Protein AF-A0A970F932-F1 (afdb_monomer_lite)

Structure (mmCIF, N/CA/C/O backbone):
data_AF-A0A970F932-F1
#
_entry.id   AF-A0A970F932-F1
#
loop_
_atom_site.group_PDB
_atom_site.id
_atom_site.type_symbol
_atom_site.label_atom_id
_atom_site.label_alt_id
_atom_site.label_comp_id
_atom_site.label_asym_id
_atom_site.label_entity_id
_atom_site.label_seq_id
_atom_site.pdbx_PDB_ins_code
_atom_site.Cartn_x
_atom_site.Cartn_y
_atom_site.Cartn_z
_atom_site.occupancy
_atom_site.B_iso_or_equiv
_atom_site.auth_seq_id
_atom_site.auth_comp_id
_atom_site.auth_asym_id
_atom_site.auth_atom_id
_atom_site.pdbx_PDB_model_num
ATOM 1 N N . MET A 1 1 ? 38.318 1.311 -57.962 1.00 47.88 1 MET A N 1
ATOM 2 C CA . MET A 1 1 ? 37.654 0.483 -56.918 1.00 47.88 1 MET A CA 1
ATOM 3 C C . MET A 1 1 ? 37.428 1.215 -55.574 1.00 47.88 1 MET A C 1
ATOM 5 O O . MET A 1 1 ? 37.162 0.559 -54.576 1.00 47.88 1 MET A O 1
ATOM 9 N N . GLN A 1 2 ? 37.451 2.559 -55.503 1.00 51.75 2 GLN A N 1
ATOM 10 C CA . GLN A 1 2 ? 37.359 3.292 -54.219 1.00 51.75 2 GLN A CA 1
ATOM 11 C C . GLN A 1 2 ? 35.921 3.619 -53.739 1.00 51.75 2 GLN A C 1
ATOM 13 O O . GLN A 1 2 ? 35.725 3.949 -52.574 1.00 51.75 2 GLN A O 1
ATOM 18 N N . GLY A 1 3 ? 34.894 3.500 -54.593 1.00 52.56 3 GLY A N 1
ATOM 19 C CA . GLY A 1 3 ? 33.501 3.829 -54.232 1.00 52.56 3 GLY A CA 1
ATOM 20 C C . GLY A 1 3 ? 32.729 2.723 -53.493 1.00 52.56 3 GLY A C 1
ATOM 21 O O . GLY A 1 3 ? 31.846 3.018 -52.687 1.00 52.56 3 GLY A O 1
ATOM 22 N N . LEU A 1 4 ? 33.083 1.451 -53.722 1.00 58.19 4 LEU A N 1
ATOM 23 C CA . LEU A 1 4 ? 32.412 0.289 -53.117 1.00 58.19 4 LEU A CA 1
ATOM 24 C C . LEU A 1 4 ? 32.679 0.190 -51.606 1.00 58.19 4 LEU A C 1
ATOM 26 O O . LEU A 1 4 ? 31.758 -0.065 -50.832 1.00 58.19 4 LEU A O 1
ATOM 30 N N . SER A 1 5 ? 33.906 0.483 -51.164 1.00 60.88 5 SER A N 1
ATOM 31 C CA . SER A 1 5 ? 34.284 0.426 -49.745 1.00 60.88 5 SER A CA 1
ATOM 32 C C . SER A 1 5 ? 33.614 1.521 -48.904 1.00 60.88 5 SER A C 1
ATOM 34 O O . SER A 1 5 ? 33.279 1.284 -47.745 1.00 60.88 5 SER A O 1
ATOM 36 N N . LYS A 1 6 ? 33.358 2.707 -49.477 1.00 61.47 6 LYS A N 1
ATOM 37 C CA . LYS A 1 6 ? 32.725 3.837 -48.775 1.00 61.47 6 LYS A CA 1
ATOM 38 C C . LYS A 1 6 ? 31.228 3.593 -48.527 1.00 61.47 6 LYS A C 1
ATOM 40 O O . LYS A 1 6 ? 30.767 3.816 -47.408 1.00 61.47 6 LYS A O 1
ATOM 45 N N . LYS A 1 7 ? 30.503 3.052 -49.522 1.00 62.41 7 LYS A N 1
ATOM 46 C CA . LYS A 1 7 ? 29.099 2.597 -49.384 1.00 62.41 7 LYS A CA 1
ATOM 47 C C . LYS A 1 7 ? 28.961 1.405 -48.430 1.00 62.41 7 LYS A C 1
ATOM 49 O O . LYS A 1 7 ? 28.013 1.346 -47.651 1.00 62.41 7 LYS A O 1
ATOM 54 N N . TRP A 1 8 ? 29.911 0.470 -48.453 1.00 63.03 8 TRP A N 1
ATOM 55 C CA . TRP A 1 8 ? 29.899 -0.682 -47.549 1.00 63.03 8 TRP A CA 1
ATOM 56 C C . TRP A 1 8 ? 30.151 -0.265 -46.090 1.00 63.03 8 TRP A C 1
ATOM 58 O O . TRP A 1 8 ? 29.405 -0.646 -45.192 1.00 63.03 8 TRP A O 1
ATOM 68 N N . ARG A 1 9 ? 31.109 0.643 -45.851 1.00 66.50 9 ARG A N 1
ATOM 69 C CA . ARG A 1 9 ? 31.371 1.220 -44.519 1.00 66.50 9 ARG A CA 1
ATOM 70 C C . ARG A 1 9 ? 30.226 2.095 -43.991 1.00 66.50 9 ARG A C 1
ATOM 72 O O . ARG A 1 9 ? 30.031 2.153 -42.782 1.00 66.50 9 ARG A O 1
ATOM 79 N N . SER A 1 10 ? 29.471 2.802 -44.839 1.00 72.38 10 SER A N 1
ATOM 80 C CA . SER A 1 10 ? 28.282 3.549 -44.383 1.00 72.38 10 SER A CA 1
ATOM 81 C C . SER A 1 10 ? 27.121 2.619 -44.030 1.00 72.38 10 SER A C 1
ATOM 83 O O . SER A 1 10 ? 26.485 2.827 -43.003 1.00 72.38 10 SER A O 1
ATOM 85 N N . LYS A 1 11 ? 26.896 1.559 -44.818 1.00 75.06 11 LYS A N 1
ATOM 86 C CA . LYS A 1 11 ? 25.876 0.541 -44.530 1.00 75.06 11 LYS A CA 1
ATOM 87 C C . LYS A 1 11 ? 26.183 -0.214 -43.232 1.00 75.06 11 LYS A C 1
ATOM 89 O O . LYS A 1 11 ? 25.295 -0.361 -42.402 1.00 75.06 11 LYS A O 1
ATOM 94 N N . ASN A 1 12 ? 27.442 -0.590 -43.004 1.00 77.75 12 ASN A N 1
ATOM 95 C CA . ASN A 1 12 ? 27.853 -1.255 -41.763 1.00 77.75 12 ASN A CA 1
ATOM 96 C C . ASN A 1 12 ? 27.713 -0.339 -40.535 1.00 77.75 12 ASN A C 1
ATOM 98 O O . ASN A 1 12 ? 27.267 -0.800 -39.492 1.00 77.75 12 ASN A O 1
ATOM 102 N N . ARG A 1 13 ? 28.018 0.964 -40.655 1.00 82.50 13 ARG A N 1
ATOM 103 C CA . ARG A 1 13 ? 27.781 1.939 -39.571 1.00 82.50 13 ARG A CA 1
ATOM 104 C C . ARG A 1 13 ? 26.296 2.137 -39.269 1.00 82.50 13 ARG A C 1
ATOM 106 O O . ARG A 1 13 ? 25.936 2.256 -38.107 1.00 82.50 13 ARG A O 1
ATOM 113 N N . MET A 1 14 ? 25.445 2.137 -40.295 1.00 87.12 14 MET A N 1
ATOM 114 C CA . MET A 1 14 ? 23.993 2.211 -40.121 1.00 87.12 14 MET A CA 1
ATOM 115 C C . MET A 1 14 ? 23.454 0.974 -39.395 1.00 87.12 14 MET A C 1
ATOM 117 O O . MET A 1 14 ? 22.698 1.114 -38.442 1.00 87.12 14 MET A O 1
ATOM 121 N N . ILE A 1 15 ? 23.888 -0.225 -39.798 1.00 88.94 15 ILE A N 1
ATOM 122 C CA . ILE A 1 15 ? 23.501 -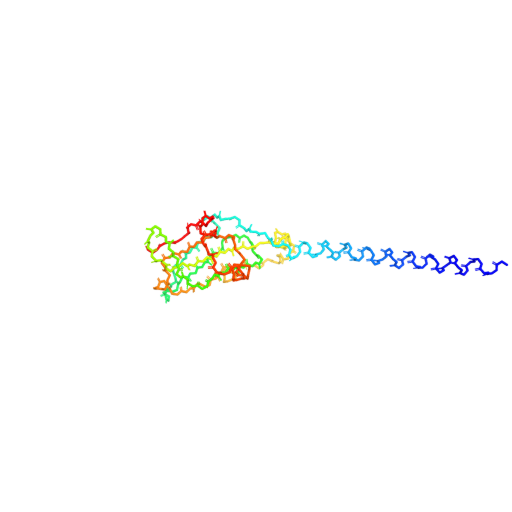1.482 -39.140 1.00 88.94 15 ILE A CA 1
ATOM 123 C C . ILE A 1 15 ? 23.981 -1.498 -37.685 1.00 88.94 15 ILE A C 1
ATOM 125 O O . ILE A 1 15 ? 23.203 -1.829 -36.798 1.00 88.94 15 ILE A O 1
ATOM 129 N N . ALA A 1 16 ? 25.226 -1.085 -37.425 1.00 89.19 16 ALA A N 1
ATOM 130 C CA . ALA A 1 16 ? 25.750 -0.982 -36.066 1.00 89.19 16 ALA A CA 1
ATOM 131 C C . ALA A 1 16 ? 24.944 0.015 -35.216 1.00 89.19 16 ALA A C 1
ATOM 133 O O . ALA A 1 16 ? 24.571 -0.311 -34.095 1.00 89.19 16 ALA A O 1
ATOM 134 N N . GLY A 1 17 ? 24.612 1.192 -35.757 1.00 92.25 17 GLY A N 1
ATOM 135 C CA . GLY A 1 17 ? 23.788 2.185 -35.063 1.00 92.25 17 GLY A CA 1
ATOM 136 C C . GLY A 1 17 ? 22.388 1.665 -34.733 1.00 92.25 17 GLY A C 1
ATOM 137 O O . GLY A 1 17 ? 21.946 1.780 -33.595 1.00 92.25 17 GLY A O 1
ATOM 138 N N . ILE A 1 18 ? 21.719 1.023 -35.697 1.00 94.38 18 ILE A N 1
ATOM 139 C CA . ILE A 1 18 ? 20.408 0.391 -35.485 1.00 94.38 18 ILE A CA 1
ATOM 140 C C . ILE A 1 18 ? 20.505 -0.720 -34.434 1.00 94.38 18 ILE A C 1
ATOM 142 O O . ILE A 1 18 ? 19.645 -0.809 -33.565 1.00 94.38 18 ILE A O 1
ATOM 146 N N . SER A 1 19 ? 21.565 -1.531 -34.473 1.00 93.88 19 SER A N 1
ATOM 147 C CA . SER A 1 19 ? 21.788 -2.588 -33.486 1.00 93.88 19 SER A CA 1
ATOM 148 C C . SER A 1 19 ? 21.962 -2.025 -32.079 1.00 93.88 19 SER A C 1
ATOM 150 O O . SER A 1 19 ? 21.365 -2.559 -31.153 1.00 93.88 19 SER A O 1
ATOM 152 N N . VAL A 1 20 ? 22.743 -0.954 -31.906 1.00 95.56 20 VAL A N 1
ATOM 153 C CA . VAL A 1 20 ? 22.915 -0.303 -30.598 1.00 95.56 20 VAL A CA 1
ATOM 154 C C . VAL A 1 20 ? 21.582 0.252 -30.103 1.00 95.56 20 VAL A C 1
ATOM 156 O O . VAL A 1 20 ? 21.218 -0.008 -28.963 1.00 95.56 20 VAL A O 1
ATOM 159 N N . LEU A 1 21 ? 20.821 0.939 -30.961 1.00 96.38 21 LEU A N 1
ATOM 160 C CA . LEU A 1 21 ? 19.507 1.479 -30.599 1.00 96.38 21 LEU A CA 1
ATOM 161 C C . LEU A 1 21 ? 18.520 0.382 -30.184 1.00 96.38 21 LEU A C 1
ATOM 163 O O . LEU A 1 21 ? 17.856 0.519 -29.160 1.00 96.38 21 LEU A O 1
ATOM 167 N N . LEU A 1 22 ? 18.446 -0.716 -30.942 1.00 96.44 22 LEU A N 1
ATOM 168 C CA . LEU A 1 22 ? 17.607 -1.870 -30.607 1.00 96.44 22 LEU A CA 1
ATOM 169 C C . LEU A 1 22 ? 18.004 -2.472 -29.259 1.00 96.44 22 LEU A C 1
ATOM 171 O O . LEU A 1 22 ? 17.143 -2.678 -28.408 1.00 96.44 22 LEU A O 1
ATOM 175 N N . THR A 1 23 ? 19.299 -2.703 -29.035 1.00 96.81 23 THR A N 1
ATOM 176 C CA . THR A 1 23 ? 19.793 -3.220 -27.754 1.00 96.81 23 THR A CA 1
A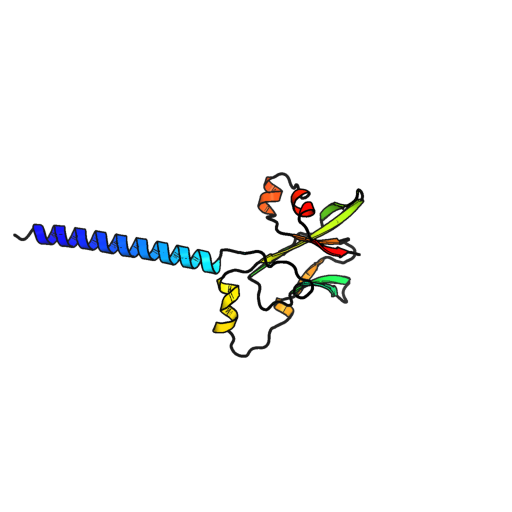TOM 177 C C . THR A 1 23 ? 19.463 -2.266 -26.607 1.00 96.81 23 THR A C 1
ATOM 179 O O . THR A 1 23 ? 18.991 -2.716 -25.567 1.00 96.81 23 THR A O 1
ATOM 182 N N . SER A 1 24 ? 19.643 -0.955 -26.786 1.00 96.56 24 SER A N 1
ATOM 183 C CA . SER A 1 24 ? 19.291 0.044 -25.772 1.00 96.56 24 SER A CA 1
ATOM 184 C C . SER A 1 24 ? 17.797 0.046 -25.450 1.00 96.56 24 SER A C 1
ATOM 186 O O . SER A 1 24 ? 17.446 0.107 -24.278 1.00 96.56 24 SER A O 1
ATOM 188 N N . LEU A 1 25 ? 16.920 -0.073 -26.452 1.00 97.31 25 LEU A N 1
ATOM 189 C CA . LEU A 1 25 ? 15.471 -0.167 -26.239 1.00 97.31 25 LEU A CA 1
ATOM 190 C C . LEU A 1 25 ? 15.086 -1.439 -25.476 1.00 97.31 25 LEU A C 1
ATOM 192 O O . LEU A 1 25 ? 14.258 -1.375 -24.571 1.00 97.31 25 LEU A O 1
ATOM 196 N N . ILE A 1 26 ? 15.707 -2.577 -25.798 1.00 97.19 26 ILE A N 1
ATOM 197 C CA . ILE A 1 26 ? 15.473 -3.842 -25.088 1.00 97.19 26 ILE A CA 1
ATOM 198 C C . ILE A 1 26 ? 15.921 -3.723 -23.629 1.00 97.19 26 ILE A C 1
ATOM 200 O O . ILE A 1 26 ? 15.156 -4.052 -22.726 1.00 97.19 26 ILE A O 1
ATOM 204 N N . LEU A 1 27 ? 17.133 -3.213 -23.386 1.00 96.56 27 LEU A N 1
ATOM 205 C CA . LEU A 1 27 ? 17.648 -3.008 -22.031 1.00 96.56 27 LEU A CA 1
ATOM 206 C C . LEU A 1 27 ? 16.781 -2.027 -21.242 1.00 96.56 27 LEU A C 1
ATOM 208 O O . LEU A 1 27 ? 16.497 -2.278 -20.075 1.00 96.56 27 LEU A O 1
ATOM 212 N N . PHE A 1 28 ? 16.319 -0.950 -21.880 1.00 95.50 28 PHE A N 1
ATOM 213 C CA . PHE A 1 28 ? 15.410 0.006 -21.259 1.00 95.50 28 PHE A CA 1
ATOM 214 C C . PHE A 1 28 ? 14.061 -0.632 -20.916 1.00 95.50 28 PHE A C 1
ATOM 216 O O . PHE A 1 28 ? 13.555 -0.421 -19.821 1.00 95.50 28 PHE A O 1
ATOM 223 N N . GLY A 1 29 ? 13.504 -1.460 -21.803 1.00 95.38 29 GLY A N 1
ATOM 224 C CA . GLY A 1 29 ? 12.268 -2.195 -21.537 1.00 95.38 29 GLY A CA 1
ATOM 225 C C . GLY A 1 29 ? 12.404 -3.168 -20.364 1.00 95.38 29 GLY A C 1
ATOM 226 O O . GLY A 1 29 ? 11.543 -3.197 -19.490 1.00 95.38 29 GLY A O 1
ATOM 227 N N . ILE A 1 30 ? 13.511 -3.916 -20.301 1.00 94.19 30 ILE A N 1
ATOM 228 C CA . ILE A 1 30 ? 13.811 -4.818 -19.177 1.00 94.19 30 ILE A CA 1
ATOM 229 C C . ILE A 1 30 ? 13.978 -4.022 -17.881 1.00 94.19 30 ILE A C 1
ATOM 231 O O . ILE A 1 30 ? 13.399 -4.385 -16.860 1.00 94.19 30 ILE A O 1
ATOM 235 N N . PHE A 1 31 ? 14.734 -2.924 -17.922 1.00 91.38 31 PHE A N 1
ATOM 236 C CA . PHE A 1 31 ? 14.908 -2.035 -16.778 1.00 91.38 31 PHE A CA 1
ATOM 237 C C . PHE A 1 31 ? 13.555 -1.506 -16.289 1.00 91.38 31 PHE A C 1
ATOM 239 O O . PHE A 1 31 ? 13.225 -1.645 -15.115 1.00 91.38 31 PHE A O 1
ATOM 246 N N . TYR A 1 32 ? 12.726 -0.988 -17.195 1.00 91.12 32 TYR A N 1
ATOM 247 C CA . TYR A 1 32 ? 11.405 -0.477 -16.852 1.00 91.12 32 TYR A CA 1
ATOM 248 C C . TYR A 1 32 ? 10.524 -1.558 -16.212 1.00 91.12 32 TYR A C 1
ATOM 250 O O . TYR A 1 32 ? 9.932 -1.337 -15.160 1.00 91.12 32 TYR A O 1
ATOM 258 N N . PHE A 1 33 ? 10.507 -2.761 -16.788 1.00 89.38 33 PHE A N 1
ATOM 259 C CA . PHE A 1 33 ? 9.754 -3.891 -16.252 1.00 89.38 33 PHE A CA 1
ATOM 260 C C . PHE A 1 33 ? 10.209 -4.307 -14.845 1.00 89.38 33 PHE A C 1
ATOM 262 O O . PHE A 1 33 ? 9.385 -4.638 -14.000 1.00 89.38 33 PHE A O 1
ATOM 269 N N . ILE A 1 34 ? 11.513 -4.280 -14.565 1.00 88.88 34 ILE A N 1
ATOM 270 C CA . ILE A 1 34 ? 12.043 -4.685 -13.257 1.00 88.88 34 ILE A CA 1
ATOM 271 C C . ILE A 1 34 ? 11.715 -3.653 -12.168 1.00 88.88 34 ILE A C 1
ATOM 273 O O . ILE A 1 34 ? 11.411 -4.041 -11.037 1.00 88.88 34 ILE A O 1
ATOM 277 N N . PHE A 1 35 ? 11.782 -2.362 -12.500 1.00 86.12 35 PHE A N 1
ATOM 278 C CA . PHE A 1 35 ? 11.723 -1.276 -11.518 1.00 86.12 35 PHE A CA 1
ATOM 279 C C . PHE A 1 35 ? 10.363 -0.587 -11.388 1.00 86.12 35 PHE A C 1
ATOM 281 O O . PHE A 1 35 ? 10.139 0.034 -10.357 1.00 86.12 35 PHE A O 1
ATOM 288 N N . TYR A 1 36 ? 9.480 -0.683 -12.385 1.00 85.00 36 TYR A N 1
ATOM 289 C CA . TYR A 1 36 ? 8.207 0.058 -12.411 1.00 85.00 36 TYR A CA 1
ATOM 290 C C . TYR A 1 36 ? 6.973 -0.822 -12.626 1.00 85.00 36 TYR A C 1
ATOM 292 O O . TYR A 1 36 ? 5.853 -0.319 -12.599 1.00 85.00 36 TYR A O 1
ATOM 300 N N . PHE A 1 37 ? 7.146 -2.121 -12.890 1.00 88.50 37 PH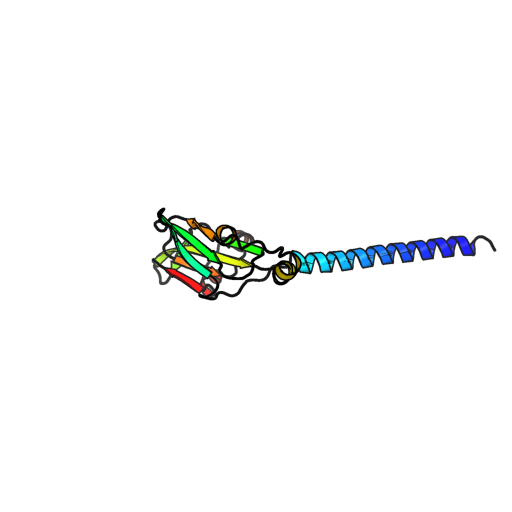E A N 1
ATOM 301 C CA . PHE A 1 37 ? 6.005 -3.026 -12.970 1.00 88.50 37 PHE A CA 1
ATOM 302 C C . PHE A 1 37 ? 5.620 -3.509 -11.570 1.00 88.50 37 PHE A C 1
ATOM 304 O O . PHE A 1 37 ? 6.177 -4.483 -11.048 1.00 88.50 37 PHE A O 1
ATOM 311 N N . ASP A 1 38 ? 4.664 -2.801 -10.983 1.00 88.62 38 ASP A N 1
ATOM 312 C CA . ASP A 1 38 ? 4.136 -3.061 -9.652 1.00 88.62 38 ASP A CA 1
ATOM 313 C C . ASP A 1 38 ? 3.250 -4.306 -9.625 1.00 88.62 38 ASP A C 1
ATOM 315 O O . ASP A 1 38 ? 2.510 -4.620 -10.559 1.00 88.62 38 ASP A O 1
ATOM 319 N N . ARG A 1 39 ? 3.323 -5.033 -8.514 1.00 91.12 39 ARG A N 1
ATOM 320 C CA . ARG A 1 39 ? 2.477 -6.184 -8.217 1.00 91.12 39 ARG A CA 1
ATOM 321 C C . ARG A 1 39 ? 1.902 -6.038 -6.829 1.00 91.12 39 ARG A C 1
ATOM 323 O O . ARG A 1 39 ? 2.644 -5.734 -5.896 1.00 91.12 39 ARG A O 1
ATOM 330 N N . LEU A 1 40 ? 0.622 -6.351 -6.691 1.00 93.62 40 LEU A N 1
ATOM 331 C CA . LEU A 1 40 ? -0.044 -6.427 -5.402 1.00 93.62 40 LEU A CA 1
ATOM 332 C C . LEU A 1 40 ? 0.684 -7.416 -4.479 1.00 93.62 40 LEU A C 1
ATOM 334 O O . LEU A 1 40 ? 0.990 -8.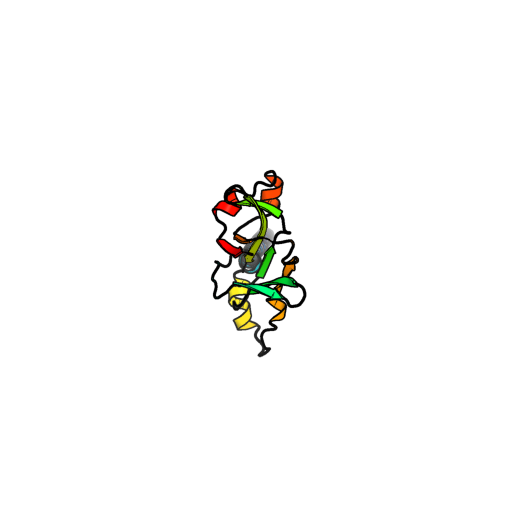549 -4.870 1.00 93.62 40 LEU A O 1
ATOM 338 N N . ILE A 1 41 ? 0.963 -6.993 -3.250 1.00 94.56 41 ILE A N 1
ATOM 339 C CA . ILE A 1 41 ? 1.331 -7.907 -2.172 1.00 94.56 41 ILE A CA 1
ATOM 340 C C . ILE A 1 41 ? 0.027 -8.540 -1.670 1.00 94.56 41 ILE A C 1
ATOM 342 O O . ILE A 1 41 ? -0.869 -7.803 -1.266 1.00 94.56 41 ILE A O 1
ATOM 346 N N . PRO A 1 42 ? -0.134 -9.874 -1.711 1.00 93.81 42 PRO A N 1
ATOM 347 C CA . PRO A 1 42 ? -1.331 -10.509 -1.173 1.00 93.81 42 PRO A CA 1
ATOM 348 C C . PRO A 1 42 ? -1.477 -10.214 0.317 1.00 93.81 42 PRO A C 1
ATOM 350 O O . PRO A 1 42 ? -0.480 -10.203 1.046 1.00 93.81 42 PRO A O 1
ATOM 353 N N . TYR A 1 43 ? -2.711 -10.007 0.765 1.00 94.25 43 TYR A N 1
ATOM 354 C CA . TYR A 1 43 ? -2.973 -9.813 2.181 1.00 94.25 43 TYR A CA 1
ATOM 355 C C . TYR A 1 43 ? -2.605 -11.057 3.000 1.00 94.25 43 TYR A C 1
ATOM 357 O O . TYR A 1 43 ? -2.795 -12.195 2.568 1.00 94.25 43 TYR A O 1
ATOM 365 N N . SER A 1 44 ? -2.084 -10.809 4.198 1.00 94.38 44 SER A N 1
ATOM 366 C CA . SER A 1 44 ? -1.872 -11.801 5.246 1.00 94.38 44 SER A CA 1
ATOM 367 C C . SER A 1 44 ? -1.822 -11.085 6.592 1.00 94.38 44 SER A C 1
ATOM 369 O O . SER A 1 44 ? -1.085 -10.104 6.725 1.00 94.38 44 SER A O 1
ATOM 371 N N . ASP A 1 45 ? -2.496 -11.623 7.608 1.00 92.25 45 ASP A N 1
ATOM 372 C CA . ASP A 1 45 ? -2.475 -11.122 8.995 1.00 92.25 45 ASP A CA 1
ATOM 373 C C . ASP A 1 45 ? -1.052 -11.056 9.584 1.00 92.25 45 ASP A C 1
ATOM 375 O O . ASP A 1 45 ? -0.769 -10.310 10.524 1.00 92.25 45 ASP A O 1
ATOM 379 N N . SER A 1 46 ? -0.131 -11.862 9.042 1.00 93.12 46 SER A N 1
ATOM 380 C CA . SER A 1 46 ? 1.281 -11.860 9.431 1.00 93.12 46 SER A CA 1
ATOM 381 C C . SER A 1 46 ? 2.078 -10.704 8.822 1.00 93.12 46 SER A C 1
ATOM 383 O O . SER A 1 46 ? 3.187 -10.437 9.273 1.00 93.12 46 SER A O 1
ATOM 385 N N . LEU A 1 47 ? 1.567 -10.085 7.754 1.00 93.12 47 LEU A N 1
ATOM 386 C CA . LEU A 1 47 ? 2.255 -9.051 6.984 1.00 93.12 47 LEU A CA 1
ATOM 387 C C . LEU A 1 47 ? 1.665 -7.670 7.209 1.00 93.12 47 LEU A C 1
ATOM 389 O O . LEU A 1 47 ? 2.403 -6.704 7.087 1.00 93.12 47 LEU A O 1
ATOM 393 N N . ILE A 1 48 ? 0.365 -7.552 7.458 1.00 95.38 48 ILE A N 1
ATOM 394 C CA . ILE A 1 48 ? -0.311 -6.257 7.517 1.00 95.38 48 ILE A CA 1
ATOM 395 C C . ILE A 1 48 ? -1.228 -6.252 8.726 1.00 95.38 48 ILE A C 1
ATOM 397 O O . ILE A 1 48 ? -2.080 -7.131 8.859 1.00 95.38 48 ILE A O 1
ATOM 401 N N . LYS A 1 49 ? -1.073 -5.243 9.582 1.00 95.69 49 LYS A N 1
ATOM 402 C CA . LYS A 1 49 ? -1.972 -5.006 10.712 1.00 95.69 49 LYS A CA 1
ATOM 403 C C . LYS A 1 49 ? -2.386 -3.551 10.768 1.00 95.69 49 LYS A C 1
ATOM 405 O O . LYS A 1 49 ? -1.576 -2.664 10.508 1.00 95.69 49 LYS A O 1
ATOM 410 N N . ILE A 1 50 ? -3.645 -3.332 11.123 1.00 96.75 50 ILE A N 1
ATOM 411 C CA . ILE A 1 50 ? -4.152 -2.009 11.465 1.00 96.75 50 ILE A CA 1
ATOM 412 C C . ILE A 1 50 ? -4.075 -1.869 12.976 1.00 96.75 50 ILE A C 1
ATOM 414 O O . ILE A 1 50 ? -4.622 -2.688 13.714 1.00 96.75 50 ILE A O 1
ATOM 418 N N . GLU A 1 51 ? -3.357 -0.851 13.424 1.00 94.50 51 GLU A N 1
ATOM 419 C CA . GLU A 1 51 ? -3.083 -0.604 14.832 1.00 94.50 51 GLU A CA 1
ATOM 420 C C . GLU A 1 51 ? -3.539 0.802 15.205 1.00 94.50 51 GLU A C 1
ATOM 422 O O . GLU A 1 51 ? -3.377 1.753 14.437 1.00 94.50 51 GLU A O 1
ATOM 427 N N . LYS A 1 52 ? -4.115 0.920 16.400 1.00 94.31 52 LYS A N 1
ATOM 428 C CA . LYS A 1 52 ? -4.502 2.200 16.980 1.00 94.31 52 LYS A CA 1
ATOM 429 C C . LYS A 1 52 ? -3.299 2.835 17.663 1.00 94.31 52 LYS A C 1
ATOM 431 O O . LYS A 1 52 ? -2.669 2.220 18.522 1.00 94.31 52 LYS A O 1
ATOM 436 N N . GLN A 1 53 ? -3.028 4.083 17.318 1.00 91.75 53 GLN A N 1
ATOM 437 C CA . GLN A 1 53 ? -1.990 4.890 17.938 1.00 91.75 53 GLN A CA 1
ATOM 438 C C . GLN A 1 53 ? -2.519 5.606 19.192 1.00 91.75 53 GLN A C 1
ATOM 440 O O . GLN A 1 53 ? -3.719 5.844 19.350 1.00 91.75 53 GLN A O 1
ATOM 445 N N . GLU A 1 54 ? -1.612 6.003 20.090 1.00 91.00 54 GLU A N 1
ATOM 446 C CA . GLU A 1 54 ? -1.959 6.714 21.335 1.00 91.00 54 GLU A CA 1
ATOM 447 C C . GLU A 1 54 ? -2.673 8.056 21.092 1.00 91.00 54 GLU A C 1
ATOM 449 O O . GLU A 1 54 ? -3.432 8.521 21.939 1.00 91.00 54 GLU A O 1
ATOM 454 N N . ASN A 1 55 ? -2.451 8.670 19.928 1.00 90.31 55 ASN A N 1
ATOM 455 C CA . ASN A 1 55 ? -3.058 9.937 19.519 1.00 90.31 55 ASN A CA 1
ATOM 456 C C . ASN A 1 55 ? -4.475 9.790 18.925 1.00 90.31 55 ASN A C 1
ATOM 458 O O . ASN A 1 55 ? -5.041 10.799 18.517 1.00 90.31 55 ASN A O 1
ATOM 462 N N . GLY A 1 56 ? -5.036 8.575 18.861 1.00 92.06 56 GLY A N 1
ATOM 463 C CA . GLY A 1 56 ? -6.368 8.308 18.301 1.00 92.06 56 GLY A CA 1
ATOM 464 C C . GLY A 1 56 ? -6.394 7.984 16.805 1.00 92.06 56 GLY A C 1
ATOM 465 O O . GLY A 1 56 ? -7.431 7.563 16.301 1.00 92.06 56 GLY A O 1
ATOM 466 N N . TYR A 1 57 ? -5.264 8.100 16.106 1.00 94.94 57 TYR A N 1
ATOM 467 C CA . TYR A 1 57 ? -5.164 7.757 14.688 1.00 94.94 57 TYR A CA 1
ATOM 468 C C . TYR A 1 57 ? -4.976 6.256 14.490 1.00 94.94 57 TYR A C 1
ATOM 470 O O . TYR A 1 57 ? -4.346 5.574 15.304 1.00 94.94 57 TYR A O 1
ATOM 478 N N . LEU A 1 58 ? -5.475 5.740 13.372 1.00 96.75 58 LEU A N 1
ATOM 479 C CA . LEU A 1 58 ? -5.117 4.406 12.910 1.00 96.75 58 LEU A CA 1
ATOM 480 C C . LEU A 1 58 ? -3.818 4.458 12.099 1.00 96.75 58 LEU A C 1
ATOM 482 O O . LEU A 1 58 ? -3.479 5.452 11.458 1.00 96.75 58 LEU A O 1
ATOM 486 N N . SER A 1 59 ? -3.072 3.363 12.105 1.00 95.94 59 SER A N 1
ATOM 487 C CA . SER A 1 59 ? -1.946 3.146 11.197 1.00 95.94 59 SER A CA 1
ATOM 488 C C . SER A 1 59 ? -1.985 1.756 10.601 1.00 95.94 59 SER A C 1
ATOM 490 O O . SER A 1 59 ? -2.306 0.791 11.292 1.00 95.94 59 SER A O 1
ATOM 492 N N . ALA A 1 60 ? -1.588 1.655 9.338 1.00 96.12 60 ALA A N 1
ATOM 493 C CA . ALA A 1 60 ? -1.260 0.393 8.707 1.00 96.12 60 ALA A CA 1
ATOM 494 C C . ALA A 1 60 ? 0.232 0.097 8.913 1.00 96.12 60 ALA A C 1
ATOM 496 O O . ALA A 1 60 ? 1.097 0.820 8.410 1.00 96.12 60 ALA A O 1
ATOM 497 N N . HIS A 1 61 ? 0.535 -0.972 9.649 1.00 95.12 61 HIS A N 1
ATOM 498 C CA . HIS A 1 61 ? 1.893 -1.477 9.828 1.00 95.12 61 HIS A CA 1
ATOM 499 C C . HIS A 1 61 ? 2.122 -2.668 8.903 1.00 95.12 61 HIS A C 1
ATOM 501 O O . HIS A 1 61 ? 1.408 -3.674 8.958 1.00 95.12 61 HIS A O 1
ATOM 507 N N . TYR A 1 62 ? 3.141 -2.557 8.056 1.00 93.94 62 TYR A N 1
ATOM 508 C CA . TYR A 1 62 ? 3.633 -3.656 7.241 1.00 93.94 62 TYR A CA 1
ATOM 509 C C . TYR A 1 62 ? 4.790 -4.374 7.943 1.00 93.94 62 TYR A C 1
ATOM 511 O O . TYR A 1 62 ? 5.792 -3.759 8.277 1.00 93.94 62 TYR A O 1
ATOM 519 N N . TYR A 1 63 ? 4.701 -5.686 8.125 1.00 91.38 63 TYR A N 1
ATOM 520 C CA . TYR A 1 63 ? 5.706 -6.549 8.757 1.00 91.38 63 TYR A CA 1
ATOM 521 C C . TYR A 1 63 ? 6.532 -7.364 7.751 1.00 91.38 63 TYR A C 1
ATOM 523 O O . TYR A 1 63 ? 7.408 -8.132 8.146 1.00 91.38 63 TYR A O 1
ATOM 531 N N . GLY A 1 64 ? 6.266 -7.221 6.451 1.00 86.69 64 GLY A N 1
ATOM 532 C CA . GLY A 1 64 ? 7.055 -7.884 5.418 1.00 86.69 64 GLY A CA 1
ATOM 533 C C . GLY A 1 64 ? 8.425 -7.239 5.193 1.00 86.69 64 GLY A C 1
ATOM 534 O O . GLY A 1 64 ? 8.702 -6.110 5.601 1.00 86.69 64 GLY A O 1
ATOM 535 N N . ASP A 1 65 ? 9.283 -7.955 4.469 1.00 79.31 65 ASP A N 1
ATOM 536 C 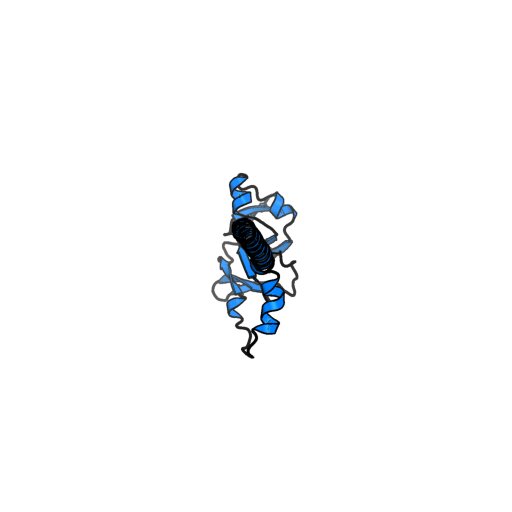CA . ASP A 1 65 ? 10.680 -7.555 4.282 1.00 79.31 65 ASP A CA 1
ATOM 537 C C . ASP A 1 65 ? 10.841 -6.255 3.485 1.00 79.31 65 ASP A C 1
ATOM 539 O O . ASP A 1 65 ? 11.760 -5.471 3.742 1.00 79.31 65 ASP A O 1
ATOM 543 N N . ASN A 1 66 ? 9.974 -6.029 2.498 1.00 78.81 66 ASN A N 1
ATOM 544 C CA . ASN A 1 66 ? 9.957 -4.835 1.661 1.00 78.81 66 ASN A CA 1
ATOM 545 C C . ASN A 1 66 ? 8.602 -4.646 0.968 1.00 78.81 66 ASN A C 1
ATOM 547 O O . ASN A 1 66 ? 7.851 -5.600 0.746 1.00 78.81 66 ASN A O 1
ATOM 551 N N . TYR A 1 67 ? 8.327 -3.396 0.614 1.00 89.12 67 TYR A N 1
ATOM 552 C CA . TYR A 1 67 ? 7.284 -2.985 -0.315 1.00 89.12 67 TYR A CA 1
ATOM 553 C C . TYR A 1 67 ? 7.848 -1.851 -1.189 1.00 89.12 67 TYR A C 1
ATOM 555 O O . TYR A 1 67 ? 8.898 -1.286 -0.878 1.00 89.12 67 TYR A O 1
ATOM 563 N N . PHE A 1 68 ? 7.215 -1.588 -2.326 1.00 88.75 68 PHE A N 1
ATOM 564 C CA . PHE A 1 68 ? 7.576 -0.508 -3.244 1.00 88.75 68 PHE A CA 1
ATOM 565 C C . PHE A 1 68 ? 6.729 0.737 -3.001 1.00 88.75 68 PHE A C 1
ATOM 567 O O . PHE A 1 68 ? 7.275 1.828 -2.875 1.00 88.75 68 PHE A O 1
ATOM 574 N N . SER A 1 69 ? 5.412 0.562 -2.913 1.00 89.62 69 SER A N 1
ATOM 575 C CA . SER A 1 69 ? 4.468 1.644 -2.660 1.00 89.62 69 SER A CA 1
ATOM 576 C C . SER A 1 69 ? 3.315 1.167 -1.783 1.00 89.62 69 SER A C 1
ATOM 578 O O . SER A 1 69 ? 3.029 -0.034 -1.709 1.00 89.62 69 SER A O 1
ATOM 580 N N . ILE A 1 70 ? 2.658 2.122 -1.135 1.00 92.75 70 ILE A N 1
ATOM 581 C CA . ILE A 1 70 ? 1.361 1.951 -0.495 1.00 92.75 70 ILE A CA 1
ATOM 582 C C . ILE A 1 70 ? 0.374 2.917 -1.148 1.00 92.75 70 ILE A C 1
ATOM 584 O O . ILE A 1 70 ? 0.689 4.087 -1.367 1.00 92.75 70 ILE A O 1
ATOM 588 N N . SER A 1 71 ? -0.819 2.418 -1.450 1.00 94.81 71 SER A N 1
ATOM 589 C CA . SER A 1 71 ? -1.959 3.240 -1.846 1.00 94.81 71 SER A CA 1
ATOM 590 C C . SER A 1 71 ? -3.009 3.143 -0.756 1.00 94.81 71 SER A C 1
ATOM 592 O O . SER A 1 71 ? -3.329 2.037 -0.325 1.00 94.81 71 SER A O 1
ATOM 594 N N . ALA A 1 72 ? -3.563 4.276 -0.342 1.00 95.44 72 ALA A N 1
ATOM 595 C CA . ALA A 1 72 ? -4.697 4.334 0.566 1.00 95.44 72 ALA A CA 1
ATOM 596 C C . ALA A 1 72 ? -5.665 5.425 0.104 1.00 95.44 72 ALA A C 1
ATOM 598 O O . ALA A 1 72 ? -5.237 6.451 -0.430 1.00 95.44 72 ALA A O 1
ATOM 599 N N . THR A 1 73 ? -6.961 5.195 0.279 1.00 95.19 73 THR A N 1
ATOM 600 C CA . THR A 1 73 ? -7.976 6.236 0.102 1.00 95.19 73 THR A CA 1
ATOM 601 C C . THR A 1 73 ? -8.104 7.067 1.373 1.00 95.19 73 THR A C 1
ATOM 603 O O . THR A 1 73 ? -7.841 6.579 2.470 1.00 95.19 73 THR A O 1
ATOM 606 N N . GLU A 1 74 ? -8.590 8.297 1.238 1.00 93.50 74 GLU A N 1
ATOM 607 C CA . GLU A 1 74 ? -9.209 8.990 2.373 1.00 93.50 74 GLU A CA 1
ATOM 608 C C . GLU A 1 74 ? -10.497 8.249 2.798 1.00 93.50 74 GLU A C 1
ATOM 610 O O . GLU A 1 74 ? -11.058 7.488 1.988 1.00 93.50 74 GLU A O 1
ATOM 615 N N . PRO A 1 75 ? -10.983 8.438 4.040 1.00 94.88 75 PRO A N 1
ATOM 616 C CA . PRO A 1 75 ? -12.236 7.848 4.493 1.00 94.88 75 PRO A CA 1
ATOM 617 C C . PRO A 1 75 ? -13.401 8.248 3.584 1.00 94.88 75 PRO A C 1
ATOM 619 O O . PRO A 1 75 ? -13.729 9.423 3.413 1.00 94.88 75 PRO A O 1
ATOM 622 N N . MET A 1 76 ? -14.068 7.255 3.005 1.00 92.75 76 MET A N 1
ATOM 623 C CA . MET A 1 76 ? -15.165 7.468 2.069 1.00 92.75 76 MET A CA 1
ATOM 624 C C . MET A 1 76 ? -16.411 6.689 2.474 1.00 92.75 76 MET A C 1
ATOM 626 O O . MET A 1 76 ? -16.333 5.596 3.026 1.00 92.75 76 MET A O 1
ATOM 630 N N . SER A 1 77 ? -17.585 7.255 2.201 1.00 93.50 77 SER A N 1
ATOM 631 C CA . SER A 1 77 ? -18.856 6.586 2.479 1.00 93.50 77 SER A CA 1
ATOM 632 C C . SER A 1 77 ? -19.092 5.440 1.494 1.00 93.50 77 SER A C 1
ATOM 634 O O . SER A 1 77 ? -19.120 5.659 0.283 1.00 93.50 77 SER A O 1
ATOM 636 N N . VAL A 1 78 ? -19.318 4.236 2.014 1.00 91.94 78 VAL A N 1
ATOM 637 C CA . VAL A 1 78 ? -19.718 3.048 1.247 1.00 91.94 78 VAL A CA 1
ATOM 638 C C . VAL A 1 78 ? -20.896 2.358 1.927 1.00 91.94 78 VAL A C 1
ATOM 640 O O . VAL A 1 78 ? -21.073 2.468 3.138 1.00 91.94 78 VAL A O 1
ATOM 643 N N . ILE A 1 79 ? -21.712 1.637 1.157 1.00 91.06 79 ILE A N 1
ATOM 644 C CA . ILE A 1 79 ? -22.817 0.846 1.707 1.00 91.06 79 ILE A CA 1
ATOM 645 C C . ILE A 1 79 ? -22.344 -0.593 1.924 1.00 91.06 79 ILE A C 1
ATOM 647 O O . ILE A 1 79 ? -22.027 -1.290 0.963 1.00 91.06 79 ILE A O 1
ATOM 651 N N . VAL A 1 80 ? -22.342 -1.042 3.177 1.00 86.06 80 VAL A N 1
ATOM 652 C CA . VAL A 1 80 ? -22.014 -2.415 3.589 1.00 86.06 80 VAL A CA 1
ATOM 653 C C . VAL A 1 80 ? -23.212 -2.965 4.350 1.00 86.06 80 VAL A C 1
ATOM 655 O O . VAL A 1 80 ? -23.677 -2.341 5.300 1.00 86.06 80 VAL A O 1
ATOM 658 N N . ASP A 1 81 ? -23.762 -4.095 3.906 1.00 85.62 81 ASP A N 1
ATOM 659 C CA . ASP A 1 81 ? -24.946 -4.725 4.516 1.00 85.62 81 ASP A CA 1
ATOM 660 C C . ASP A 1 81 ? -26.147 -3.772 4.702 1.00 85.62 81 ASP A C 1
ATOM 662 O O . ASP A 1 81 ? -26.923 -3.868 5.653 1.00 85.62 81 ASP A O 1
ATOM 666 N N . GLY A 1 82 ? -26.309 -2.820 3.776 1.00 88.50 82 GLY A N 1
ATOM 667 C CA . GLY A 1 82 ? -27.383 -1.822 3.812 1.00 88.50 82 GLY A CA 1
ATOM 668 C C . GLY A 1 82 ? -27.153 -0.660 4.785 1.00 88.50 82 GLY A C 1
ATOM 669 O O . GLY A 1 82 ? -28.040 0.181 4.927 1.00 88.50 82 GLY A O 1
ATOM 670 N N . GLN A 1 83 ? -25.986 -0.584 5.428 1.00 92.75 83 GLN A N 1
ATOM 671 C CA . GLN A 1 83 ? -25.577 0.524 6.288 1.00 92.75 83 GLN A CA 1
ATOM 672 C C . GLN A 1 83 ? -24.472 1.342 5.622 1.00 92.75 83 GLN A C 1
ATOM 674 O O . GLN A 1 83 ? -23.569 0.791 4.996 1.00 92.75 83 GLN A O 1
ATOM 679 N N . GLU A 1 84 ? -24.539 2.663 5.759 1.00 94.38 84 GLU A N 1
ATOM 680 C CA . GLU A 1 84 ? -23.442 3.539 5.357 1.00 94.38 84 GLU A CA 1
ATOM 681 C C . GLU A 1 84 ? -22.312 3.434 6.386 1.00 94.38 84 GLU A C 1
ATOM 683 O O . GLU A 1 84 ? -22.536 3.669 7.573 1.00 94.38 84 GLU A O 1
ATOM 688 N N . LYS A 1 85 ? -21.116 3.068 5.922 1.00 95.31 85 LYS A N 1
ATOM 689 C CA . LYS A 1 85 ? -19.881 3.013 6.709 1.00 95.31 85 LYS A CA 1
ATOM 690 C C . LYS A 1 85 ? -18.825 3.912 6.073 1.00 95.31 85 LYS A C 1
ATOM 692 O O . LYS A 1 85 ? -18.736 3.997 4.845 1.00 95.31 85 LYS A O 1
ATOM 697 N N . LYS A 1 86 ? -17.996 4.554 6.892 1.00 96.56 86 LYS A N 1
ATOM 698 C CA . LYS A 1 86 ? -16.770 5.226 6.457 1.00 96.56 86 LYS A CA 1
ATOM 699 C C . LYS A 1 86 ? -15.660 4.199 6.283 1.00 96.56 86 LYS A C 1
ATOM 701 O O . LYS A 1 86 ? -15.133 3.664 7.255 1.00 96.56 86 LYS A O 1
ATOM 706 N N . ALA A 1 87 ? -15.329 3.908 5.032 1.00 96.00 87 ALA A N 1
ATOM 707 C CA . ALA A 1 87 ? -14.323 2.931 4.667 1.00 96.00 87 ALA A CA 1
ATOM 708 C C . ALA A 1 87 ? -13.038 3.584 4.168 1.00 96.00 87 ALA A C 1
ATOM 710 O O . ALA A 1 87 ? -13.070 4.569 3.429 1.00 96.00 87 ALA A O 1
ATOM 711 N N . VAL A 1 88 ? -11.917 2.956 4.504 1.00 97.00 88 VAL A N 1
ATOM 712 C CA . VAL A 1 88 ? -10.624 3.184 3.857 1.00 97.00 88 VAL A CA 1
ATOM 713 C C . VAL A 1 88 ? -10.233 1.928 3.091 1.00 97.00 88 VAL A C 1
ATOM 715 O O . VAL A 1 88 ? -10.277 0.827 3.639 1.00 97.00 88 VAL A O 1
ATOM 718 N N . PHE A 1 89 ? -9.819 2.084 1.835 1.00 96.94 89 PHE A N 1
ATOM 719 C CA . PHE A 1 89 ? -9.213 1.010 1.051 1.00 96.94 89 PHE A CA 1
ATOM 720 C C . PHE A 1 89 ? -7.712 1.225 0.992 1.00 96.94 89 PHE A C 1
ATOM 722 O O . PHE A 1 89 ? -7.265 2.331 0.692 1.00 96.94 89 PHE A O 1
ATOM 729 N N . LEU A 1 90 ? -6.932 0.172 1.223 1.00 97.25 90 LEU A N 1
ATOM 730 C CA . LEU A 1 90 ? -5.485 0.232 1.074 1.00 97.25 90 LEU A CA 1
ATOM 731 C C . LEU A 1 90 ? -4.899 -1.020 0.434 1.00 97.25 90 LEU A C 1
ATOM 733 O O . LEU A 1 90 ? -5.469 -2.108 0.511 1.00 97.25 90 LEU A O 1
ATOM 737 N N . HIS A 1 91 ? -3.727 -0.864 -0.172 1.00 96.56 91 HIS A N 1
ATOM 738 C CA . HIS A 1 91 ? -2.885 -1.983 -0.565 1.00 96.56 91 HIS A CA 1
ATOM 739 C C . HIS A 1 91 ? -1.405 -1.620 -0.598 1.00 96.56 91 HIS A C 1
ATOM 741 O O . HIS A 1 91 ? -1.030 -0.465 -0.796 1.00 96.56 91 HIS A O 1
ATOM 747 N N . TYR A 1 92 ? -0.564 -2.646 -0.483 1.00 95.44 92 TYR A N 1
ATOM 748 C CA . TYR A 1 92 ? 0.869 -2.540 -0.723 1.00 95.44 92 TYR A CA 1
ATOM 749 C C . TYR A 1 92 ? 1.224 -3.191 -2.058 1.00 95.44 92 TYR A C 1
ATOM 751 O O . TYR A 1 92 ? 0.724 -4.267 -2.403 1.00 95.44 92 TYR A O 1
ATOM 759 N N . THR A 1 93 ? 2.138 -2.568 -2.794 1.00 93.88 93 THR A N 1
ATOM 760 C CA . THR A 1 93 ? 2.719 -3.135 -4.013 1.00 93.88 93 THR A CA 1
ATOM 761 C C . THR A 1 93 ? 4.201 -3.423 -3.832 1.00 93.88 93 THR A C 1
ATOM 763 O O . THR A 1 93 ? 4.869 -2.892 -2.947 1.00 93.88 93 THR A O 1
ATOM 766 N N . LYS A 1 94 ? 4.742 -4.289 -4.684 1.00 92.19 94 LYS A N 1
ATOM 767 C CA . LYS A 1 94 ? 6.179 -4.526 -4.836 1.00 92.19 94 LYS A CA 1
ATOM 768 C C . LYS A 1 94 ? 6.544 -4.618 -6.308 1.00 92.19 94 LYS A C 1
ATOM 770 O O . LYS A 1 94 ? 5.747 -5.084 -7.118 1.00 92.19 94 LYS A O 1
ATOM 775 N N . THR A 1 95 ? 7.778 -4.276 -6.634 1.00 89.44 95 THR A N 1
ATOM 776 C CA . THR A 1 95 ? 8.368 -4.520 -7.951 1.00 89.44 95 THR A CA 1
ATOM 777 C C . THR A 1 95 ? 9.305 -5.722 -7.888 1.00 89.44 95 THR A C 1
ATOM 779 O O . THR A 1 95 ? 9.605 -6.267 -6.818 1.00 89.44 95 THR A O 1
ATOM 782 N N . PHE A 1 96 ? 9.797 -6.168 -9.042 1.00 84.44 96 PHE A N 1
ATOM 783 C CA . PHE A 1 96 ? 10.849 -7.185 -9.070 1.00 84.44 96 PHE A CA 1
ATOM 784 C C . PHE A 1 96 ? 12.141 -6.689 -8.427 1.00 84.44 96 PHE A C 1
ATOM 786 O O . PHE A 1 96 ? 12.829 -7.465 -7.766 1.00 84.44 96 PHE A O 1
ATOM 793 N N . ALA A 1 97 ? 12.454 -5.401 -8.599 1.00 80.81 97 ALA A N 1
ATOM 794 C CA . ALA A 1 97 ? 13.590 -4.779 -7.945 1.00 80.81 97 ALA A CA 1
ATOM 795 C C . ALA A 1 97 ? 13.434 -4.818 -6.426 1.00 80.81 97 ALA A C 1
ATOM 797 O O . ALA A 1 97 ? 14.349 -5.285 -5.756 1.00 80.81 97 ALA A O 1
ATOM 798 N N . THR A 1 98 ? 12.290 -4.395 -5.872 1.00 73.25 98 THR A N 1
ATOM 799 C CA . THR A 1 98 ? 12.115 -4.396 -4.412 1.00 73.25 98 THR A CA 1
ATOM 800 C C . THR A 1 98 ? 12.132 -5.801 -3.837 1.00 73.25 98 THR A C 1
ATOM 802 O O . THR A 1 98 ? 12.727 -5.992 -2.787 1.00 73.25 98 THR A O 1
ATOM 805 N N . ALA A 1 99 ? 11.609 -6.804 -4.549 1.00 62.47 99 ALA A N 1
ATOM 806 C CA . ALA A 1 99 ? 11.690 -8.198 -4.114 1.00 62.47 99 ALA A CA 1
ATOM 807 C C . ALA A 1 99 ? 13.137 -8.704 -3.912 1.00 62.47 99 ALA A C 1
ATOM 809 O O . ALA A 1 99 ? 13.336 -9.648 -3.151 1.00 62.47 99 ALA A O 1
ATOM 810 N N . HIS A 1 100 ? 14.140 -8.094 -4.560 1.00 57.34 100 HIS A N 1
ATOM 811 C CA . HIS A 1 100 ? 15.526 -8.578 -4.548 1.00 57.34 100 HIS A CA 1
ATOM 812 C C . HIS A 1 100 ? 16.565 -7.567 -4.023 1.00 57.34 100 HIS A C 1
ATOM 814 O O . HIS A 1 100 ? 17.644 -7.963 -3.582 1.00 57.34 100 HIS A O 1
ATOM 820 N N . SER A 1 101 ? 16.263 -6.265 -4.027 1.00 55.16 101 SER A N 1
ATOM 821 C CA . SER A 1 101 ? 17.222 -5.188 -3.738 1.00 55.16 101 SER A CA 1
ATOM 822 C C . SER A 1 101 ? 17.757 -5.215 -2.307 1.00 55.16 101 SER A C 1
ATOM 824 O O . SER A 1 101 ? 18.921 -4.881 -2.086 1.00 55.16 101 SER A O 1
ATOM 826 N N . LYS A 1 102 ? 16.969 -5.682 -1.331 1.00 49.94 102 LYS A N 1
ATOM 827 C CA . LYS A 1 102 ? 17.423 -5.757 0.067 1.00 49.94 102 LYS A CA 1
ATOM 828 C C . LYS A 1 102 ? 18.596 -6.724 0.255 1.00 49.94 102 LYS A C 1
ATOM 830 O O . LYS A 1 102 ? 19.468 -6.444 1.064 1.00 49.94 102 LYS A O 1
ATOM 835 N N . GLN A 1 103 ? 18.685 -7.795 -0.536 1.00 51.50 103 GLN A N 1
ATOM 836 C CA . GLN A 1 103 ? 19.776 -8.767 -0.410 1.00 51.50 103 GLN A CA 1
ATOM 837 C C . GLN A 1 103 ? 21.128 -8.217 -0.908 1.00 51.50 103 GLN A C 1
ATOM 839 O O . GLN A 1 103 ? 22.173 -8.708 -0.494 1.00 51.50 103 GLN A O 1
ATOM 844 N N . PHE A 1 104 ? 21.117 -7.190 -1.767 1.00 46.56 104 PHE A N 1
ATOM 845 C CA . PHE A 1 104 ? 22.330 -6.587 -2.338 1.00 46.56 104 PHE A CA 1
ATOM 846 C C . PHE A 1 104 ? 22.734 -5.259 -1.691 1.00 46.56 104 PHE A C 1
ATOM 848 O O . PHE A 1 104 ? 23.918 -4.933 -1.686 1.00 46.56 104 PHE A O 1
ATOM 855 N N . PHE A 1 105 ? 21.775 -4.491 -1.162 1.00 49.44 105 PHE A N 1
ATOM 856 C CA . PHE A 1 105 ? 22.021 -3.165 -0.580 1.00 49.44 105 PHE A CA 1
ATOM 857 C C . PHE A 1 105 ? 21.939 -3.126 0.952 1.00 49.44 105 PHE A C 1
ATOM 859 O O . PHE A 1 105 ? 22.135 -2.059 1.535 1.00 49.44 105 PHE A O 1
ATOM 866 N N . GLN A 1 106 ? 21.698 -4.261 1.620 1.00 46.00 106 GLN A N 1
ATOM 867 C CA . GLN A 1 106 ? 21.906 -4.361 3.064 1.00 46.00 106 GLN A CA 1
ATOM 868 C C . GLN A 1 106 ? 23.405 -4.322 3.385 1.00 46.00 106 GLN A C 1
ATOM 870 O O . GLN A 1 106 ? 24.062 -5.339 3.579 1.00 46.00 106 GLN A O 1
ATOM 875 N N . ASN A 1 107 ? 23.922 -3.099 3.512 1.00 44.16 107 ASN A N 1
ATOM 876 C CA . ASN A 1 107 ? 24.747 -2.796 4.674 1.00 44.16 107 ASN A CA 1
ATOM 877 C C . ASN A 1 107 ? 23.951 -3.188 5.929 1.00 44.16 107 ASN A C 1
ATOM 879 O O . ASN A 1 107 ? 22.729 -3.057 5.946 1.00 44.16 107 ASN A O 1
ATOM 883 N N . GLU A 1 108 ? 24.651 -3.655 6.956 1.00 50.25 108 GLU A N 1
ATOM 884 C CA . GLU A 1 108 ? 24.173 -4.159 8.254 1.00 50.25 108 GLU A CA 1
ATOM 885 C C . GLU A 1 108 ? 23.406 -3.118 9.115 1.00 50.25 108 GLU A C 1
ATOM 887 O O . GLU A 1 108 ? 23.581 -3.039 10.328 1.00 50.25 108 GLU A O 1
ATOM 892 N N . GLY A 1 109 ? 22.572 -2.271 8.510 1.00 55.25 109 GLY A N 1
ATOM 893 C CA . GLY A 1 109 ? 21.697 -1.324 9.186 1.00 55.25 109 GLY A CA 1
ATOM 894 C C . GLY A 1 109 ? 20.363 -1.981 9.525 1.00 55.25 109 GLY A C 1
ATOM 895 O O . GLY A 1 109 ? 19.689 -2.534 8.655 1.00 55.25 109 GLY A O 1
ATOM 896 N N . SER A 1 110 ? 19.988 -1.921 10.800 1.00 62.72 110 SER A N 1
ATOM 897 C CA . SER A 1 110 ? 18.682 -2.337 11.311 1.00 62.72 110 SER A CA 1
ATOM 898 C C . SER A 1 110 ? 17.538 -1.728 10.495 1.00 62.72 110 SER A C 1
ATOM 900 O O . SER A 1 110 ? 17.587 -0.551 10.144 1.00 62.72 110 SER A O 1
ATOM 902 N N . ARG A 1 111 ? 16.495 -2.523 10.234 1.00 73.50 111 ARG A N 1
ATOM 903 C CA . ARG A 1 111 ? 15.213 -2.061 9.685 1.00 73.50 111 ARG A CA 1
ATOM 904 C C . ARG A 1 111 ? 14.710 -0.858 10.498 1.00 73.50 111 ARG A C 1
ATOM 906 O O . ARG A 1 111 ? 14.519 -1.002 11.702 1.00 73.50 111 ARG A O 1
ATOM 913 N N . ASP A 1 112 ? 14.503 0.294 9.859 1.00 80.12 112 ASP A N 1
ATOM 914 C CA . ASP A 1 112 ? 13.780 1.399 10.496 1.00 80.12 112 ASP A CA 1
ATOM 915 C C . ASP A 1 112 ? 12.283 1.102 10.393 1.00 80.12 112 ASP A C 1
ATOM 917 O O . ASP A 1 112 ? 11.713 1.119 9.306 1.00 80.12 112 ASP A O 1
ATOM 921 N N . GLU A 1 113 ? 11.652 0.755 11.516 1.00 81.81 113 GLU A N 1
ATOM 922 C CA . GLU A 1 113 ? 10.222 0.426 11.564 1.00 81.81 113 GLU A CA 1
ATOM 923 C C . GLU A 1 113 ? 9.335 1.588 11.107 1.00 81.81 113 GLU A C 1
ATOM 925 O O . GLU A 1 113 ? 8.244 1.349 10.596 1.00 81.81 113 GLU A O 1
ATOM 930 N N . LYS A 1 114 ? 9.800 2.839 11.221 1.00 82.56 114 LYS A N 1
ATOM 931 C CA . LYS A 1 114 ? 9.016 4.016 10.820 1.00 82.56 114 LYS A CA 1
ATOM 932 C C . LYS A 1 114 ? 8.712 4.034 9.325 1.00 82.56 114 LYS A C 1
ATOM 934 O O . LYS A 1 114 ? 7.641 4.489 8.942 1.00 82.56 114 LYS A O 1
ATOM 939 N N . ASP A 1 115 ? 9.598 3.476 8.502 1.00 82.31 115 ASP A N 1
ATOM 940 C CA . ASP A 1 115 ? 9.405 3.379 7.048 1.00 82.31 115 ASP A CA 1
ATOM 941 C C . ASP A 1 115 ? 8.305 2.371 6.664 1.00 82.31 115 ASP A C 1
ATOM 943 O O . ASP A 1 115 ? 7.890 2.286 5.506 1.00 82.31 115 ASP A O 1
ATOM 947 N N . PHE A 1 116 ? 7.829 1.579 7.627 1.00 88.81 116 PHE A N 1
ATOM 948 C CA . PHE A 1 116 ? 6.828 0.534 7.431 1.00 88.81 116 PHE A CA 1
ATOM 949 C C . PHE A 1 116 ? 5.490 0.838 8.102 1.00 88.81 116 PHE A C 1
ATOM 951 O O . PHE A 1 116 ? 4.596 -0.013 8.090 1.00 88.81 116 PHE A O 1
ATOM 958 N N . ILE A 1 117 ? 5.349 2.042 8.653 1.00 92.00 117 ILE A N 1
ATOM 959 C CA . ILE A 1 117 ? 4.127 2.521 9.285 1.00 92.00 117 ILE A CA 1
ATOM 960 C C . ILE A 1 117 ? 3.548 3.617 8.400 1.00 92.00 117 ILE A C 1
ATOM 962 O O . ILE A 1 117 ? 4.164 4.659 8.185 1.00 92.00 117 ILE A O 1
ATOM 966 N N . PHE A 1 118 ? 2.343 3.383 7.892 1.00 93.56 118 PHE A N 1
ATOM 967 C CA . PHE A 1 118 ? 1.579 4.383 7.163 1.00 93.56 118 PHE A CA 1
ATOM 968 C C . PHE A 1 118 ? 0.443 4.887 8.046 1.00 93.56 118 PHE A C 1
ATOM 970 O O . PHE A 1 118 ? -0.384 4.098 8.505 1.00 93.56 118 PHE A O 1
ATOM 977 N N . SER A 1 119 ? 0.410 6.196 8.301 1.00 93.88 119 SER A N 1
ATOM 978 C CA . SER A 1 119 ? -0.686 6.799 9.059 1.00 93.88 119 SER A CA 1
ATOM 979 C C . SER A 1 119 ? -1.949 6.810 8.210 1.00 93.88 119 SER A C 1
ATOM 981 O O . SER A 1 119 ? -1.929 7.274 7.073 1.00 93.88 119 SER A O 1
ATOM 983 N N . LEU A 1 120 ? -3.036 6.311 8.784 1.00 95.00 120 LEU A N 1
ATOM 984 C CA . LEU A 1 120 ? -4.391 6.540 8.299 1.00 95.00 120 LEU A CA 1
ATOM 985 C C . LEU A 1 120 ? -4.968 7.757 9.041 1.00 95.00 120 LEU A C 1
ATOM 987 O O . LEU A 1 120 ? -4.208 8.523 9.643 1.00 95.00 120 LEU A O 1
ATOM 991 N N . ASP A 1 121 ? -6.286 7.923 8.982 1.00 94.12 121 ASP A N 1
ATOM 992 C CA . ASP A 1 121 ? -7.033 8.970 9.680 1.00 94.12 121 ASP A CA 1
ATOM 993 C C . ASP A 1 121 ? -7.386 8.602 11.133 1.00 94.12 121 ASP A C 1
ATOM 995 O O . ASP A 1 121 ? -7.052 7.517 11.631 1.00 94.12 121 ASP A O 1
ATOM 999 N N . ASP A 1 122 ? -8.047 9.533 11.824 1.00 94.06 122 ASP A N 1
ATOM 1000 C CA . ASP A 1 122 ? -8.605 9.320 13.161 1.00 94.06 122 ASP A CA 1
ATOM 1001 C C . ASP A 1 122 ? -9.599 8.139 13.160 1.00 94.06 122 ASP A C 1
ATOM 1003 O O . ASP A 1 122 ? -10.457 8.014 12.284 1.00 94.06 122 ASP A O 1
ATOM 1007 N N . GLU A 1 123 ? -9.523 7.268 14.169 1.00 93.44 123 GLU A N 1
ATOM 1008 C CA . GLU A 1 123 ? -10.453 6.141 14.363 1.00 93.44 123 GLU A CA 1
ATOM 1009 C C . GLU A 1 123 ? -11.924 6.599 14.495 1.00 93.44 123 GLU A C 1
ATOM 1011 O O . GLU A 1 123 ? -12.874 5.830 14.317 1.00 93.44 123 GLU A O 1
ATOM 1016 N N . GLN A 1 124 ? -12.162 7.864 14.836 1.00 93.56 124 GLN A N 1
ATOM 1017 C CA . GLN A 1 124 ? -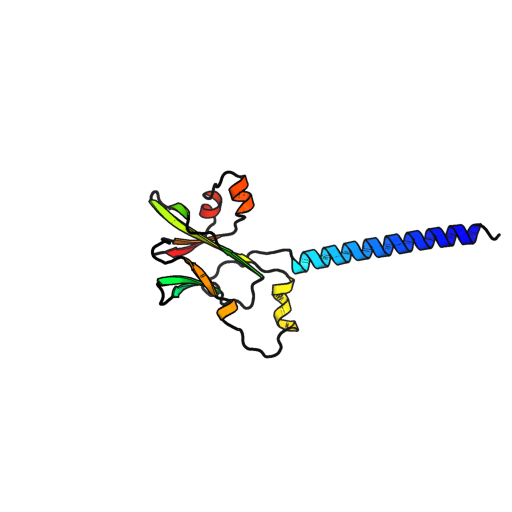13.504 8.436 14.852 1.00 93.56 124 GLN A CA 1
ATOM 1018 C C . GLN A 1 124 ? -14.086 8.638 13.451 1.00 93.56 124 GLN A C 1
ATOM 1020 O O . GLN A 1 124 ? -15.309 8.623 13.318 1.00 93.56 124 GLN A O 1
ATOM 1025 N N . GLU A 1 125 ? -13.242 8.782 12.430 1.00 94.94 125 GLU A N 1
ATOM 1026 C CA . GLU A 1 125 ? -13.643 9.029 11.041 1.00 94.94 125 GLU A CA 1
ATOM 1027 C C . GLU A 1 125 ? -13.660 7.758 10.180 1.00 94.94 125 GLU A C 1
ATOM 1029 O O . GLU A 1 125 ? -14.112 7.798 9.035 1.00 94.94 125 GLU A O 1
ATOM 1034 N N . ILE A 1 126 ? -13.204 6.628 10.729 1.00 96.25 126 ILE A N 1
ATOM 1035 C CA . ILE A 1 126 ? -13.105 5.339 10.041 1.00 96.25 126 ILE A CA 1
ATOM 1036 C C . ILE A 1 126 ? -13.941 4.297 10.789 1.00 96.25 126 ILE A C 1
ATOM 1038 O O . ILE A 1 126 ? -13.717 4.025 11.966 1.00 96.25 126 ILE A O 1
ATOM 1042 N N . ASP A 1 127 ? -14.874 3.664 10.082 1.00 96.62 127 ASP A N 1
ATOM 1043 C CA . ASP A 1 127 ? -15.656 2.539 10.603 1.00 96.62 127 ASP A CA 1
ATOM 1044 C C . ASP A 1 127 ? -15.023 1.193 10.228 1.00 96.62 127 ASP A C 1
ATOM 1046 O O . ASP A 1 127 ? -15.071 0.238 11.001 1.00 96.62 127 ASP A O 1
ATOM 1050 N N . VAL A 1 128 ? -14.427 1.109 9.032 1.00 96.62 128 VAL A N 1
ATOM 1051 C CA . VAL A 1 128 ? -13.839 -0.122 8.483 1.00 96.62 128 VAL A CA 1
ATOM 1052 C C . VAL A 1 128 ? -12.617 0.170 7.613 1.00 96.62 128 VAL A C 1
ATOM 1054 O O . VAL A 1 128 ? -12.557 1.177 6.905 1.00 96.62 128 VAL A O 1
ATOM 1057 N N . VAL A 1 129 ? -11.655 -0.751 7.612 1.00 97.50 129 VAL A N 1
ATOM 1058 C CA . VAL A 1 129 ? -10.517 -0.734 6.686 1.00 97.50 129 VAL A CA 1
ATOM 1059 C C . VAL A 1 129 ? -10.512 -2.015 5.866 1.00 97.50 129 VAL A C 1
ATOM 1061 O O . VAL A 1 129 ? -10.580 -3.127 6.399 1.00 97.50 129 VAL A O 1
ATOM 1064 N N . TYR A 1 130 ? -10.387 -1.844 4.557 1.00 97.50 130 TYR A N 1
ATOM 1065 C CA . TYR A 1 130 ? -10.354 -2.909 3.573 1.00 97.50 130 TYR A CA 1
ATOM 1066 C C . TYR A 1 130 ? -8.998 -2.990 2.876 1.00 97.50 130 TYR A C 1
ATOM 1068 O O . TYR A 1 130 ? -8.412 -1.979 2.486 1.00 97.50 130 TYR A O 1
ATOM 1076 N N . TYR A 1 131 ? -8.539 -4.214 2.640 1.00 97.81 131 TYR A N 1
ATOM 1077 C CA . TYR A 1 131 ? -7.445 -4.504 1.730 1.00 97.81 131 TYR A CA 1
ATOM 1078 C C . TYR A 1 131 ? -7.987 -4.862 0.351 1.00 97.81 131 TYR A C 1
ATOM 1080 O O . TYR A 1 131 ? -8.719 -5.845 0.217 1.00 97.81 131 TYR A O 1
ATOM 1088 N N . ALA A 1 132 ? -7.641 -4.092 -0.679 1.00 96.69 132 ALA A N 1
ATOM 1089 C CA . ALA A 1 132 ? -8.149 -4.329 -2.028 1.00 96.69 132 ALA A CA 1
ATOM 1090 C C . ALA A 1 132 ? -7.197 -3.822 -3.112 1.00 96.69 132 ALA A C 1
ATOM 1092 O O . ALA A 1 132 ? -6.518 -2.810 -2.941 1.00 96.69 132 ALA A O 1
ATOM 1093 N N . ASP A 1 133 ? -7.200 -4.497 -4.260 1.00 95.38 133 ASP A N 1
ATOM 1094 C CA . ASP A 1 133 ? -6.569 -3.986 -5.476 1.00 95.38 133 ASP A CA 1
ATOM 1095 C C . ASP A 1 133 ? -7.475 -2.926 -6.111 1.00 95.38 133 ASP A C 1
ATOM 1097 O O . ASP A 1 133 ? -8.631 -3.203 -6.442 1.00 95.38 133 ASP A O 1
ATOM 1101 N N . PHE A 1 134 ? -6.970 -1.704 -6.260 1.00 94.25 134 PHE A N 1
ATOM 1102 C CA . PHE A 1 134 ? -7.731 -0.612 -6.853 1.00 94.25 134 PHE A CA 1
ATOM 1103 C C . PHE A 1 134 ? -6.833 0.377 -7.591 1.00 94.25 134 PHE A C 1
ATOM 1105 O O . PHE A 1 134 ? -5.683 0.612 -7.233 1.00 94.25 134 PHE A O 1
ATOM 1112 N N . ASP A 1 135 ? -7.408 1.022 -8.602 1.00 93.12 135 ASP A N 1
ATOM 1113 C CA . ASP A 1 135 ? -6.814 2.166 -9.288 1.00 93.12 135 ASP A CA 1
ATOM 1114 C C . ASP A 1 135 ? -7.773 3.345 -9.122 1.00 93.12 135 ASP A C 1
ATOM 1116 O O . ASP A 1 135 ? -8.816 3.416 -9.780 1.00 93.12 135 ASP A O 1
ATOM 1120 N N . ALA A 1 136 ? -7.429 4.257 -8.211 1.00 89.56 136 ALA A N 1
ATOM 1121 C CA . ALA A 1 136 ? -8.275 5.394 -7.864 1.00 89.56 136 ALA A CA 1
ATOM 1122 C C . ALA A 1 136 ? -8.551 6.304 -9.072 1.00 89.56 136 ALA A C 1
ATOM 1124 O O . ALA A 1 136 ? -9.663 6.805 -9.223 1.00 89.56 136 ALA A O 1
ATOM 1125 N N . ILE A 1 137 ? -7.579 6.474 -9.976 1.00 91.00 137 ILE A N 1
ATOM 1126 C CA . ILE A 1 137 ? -7.736 7.303 -11.179 1.00 91.00 137 ILE A CA 1
ATOM 1127 C C . ILE A 1 137 ? -8.715 6.633 -12.140 1.00 91.00 137 ILE A C 1
ATOM 1129 O O . ILE A 1 137 ? -9.610 7.281 -12.688 1.00 91.00 137 ILE A O 1
ATOM 1133 N N . LYS A 1 138 ? -8.573 5.322 -12.344 1.00 93.56 138 LYS A N 1
ATOM 1134 C CA . LYS A 1 138 ? -9.489 4.553 -13.185 1.00 93.56 138 LYS A CA 1
ATOM 1135 C C . LYS A 1 138 ? -10.910 4.574 -12.625 1.00 93.56 138 LYS A C 1
ATOM 1137 O O . LYS A 1 138 ? -11.842 4.800 -13.392 1.00 93.56 138 LYS A O 1
ATOM 1142 N N . ILE A 1 139 ? -11.073 4.384 -11.317 1.00 93.12 139 ILE A N 1
ATOM 1143 C CA . ILE A 1 139 ? -12.378 4.410 -10.641 1.00 93.12 139 ILE A CA 1
ATOM 1144 C C . ILE A 1 139 ? -13.014 5.795 -10.756 1.00 93.12 139 ILE A C 1
ATOM 1146 O O . ILE A 1 139 ? -14.182 5.907 -11.137 1.00 93.12 139 ILE A O 1
ATOM 1150 N N . PHE A 1 140 ? -12.233 6.852 -10.526 1.00 90.00 140 PHE A N 1
ATOM 1151 C CA . PHE A 1 140 ? -12.680 8.229 -10.701 1.00 90.00 140 PHE A CA 1
ATOM 1152 C C . PHE A 1 140 ? -13.190 8.485 -12.121 1.00 90.00 140 PHE A C 1
ATOM 1154 O O . PHE A 1 140 ? -14.319 8.942 -12.312 1.00 90.00 140 PHE A O 1
ATOM 1161 N N . ASN A 1 141 ? -12.418 8.078 -13.131 1.00 92.00 141 ASN A N 1
ATOM 1162 C CA . ASN A 1 141 ? -12.798 8.207 -14.539 1.00 92.00 141 ASN A CA 1
ATOM 1163 C C . ASN A 1 141 ? -14.033 7.368 -14.921 1.00 92.00 141 ASN A C 1
ATOM 1165 O O . ASN A 1 141 ? -14.675 7.645 -15.933 1.00 92.00 141 ASN A O 1
ATOM 1169 N N . GLN A 1 142 ? -14.381 6.353 -14.127 1.00 91.81 142 GLN A N 1
ATOM 1170 C CA . GLN A 1 142 ? -15.555 5.493 -14.312 1.00 91.81 142 GLN A CA 1
ATOM 1171 C C . GLN A 1 142 ? -16.768 5.932 -13.474 1.00 91.81 142 GLN A C 1
ATOM 1173 O O . GLN A 1 142 ? -17.761 5.204 -13.384 1.00 91.81 142 GLN A O 1
ATOM 1178 N N . GLY A 1 143 ? -16.720 7.140 -12.906 1.00 90.62 143 GLY A N 1
ATOM 1179 C CA . GLY A 1 143 ? -17.821 7.730 -12.150 1.00 90.62 143 GLY A CA 1
ATOM 1180 C C . GLY A 1 143 ? -17.820 7.372 -10.666 1.00 90.62 143 GLY A C 1
ATOM 1181 O O . GLY A 1 143 ? -18.889 7.375 -10.067 1.00 90.62 143 GLY A O 1
ATOM 1182 N N . ASN A 1 144 ? -16.651 7.072 -10.085 1.00 89.25 144 ASN A N 1
ATOM 1183 C CA . ASN A 1 144 ? -16.470 6.775 -8.657 1.00 89.25 144 ASN A CA 1
ATOM 1184 C C . ASN A 1 144 ? -17.304 5.585 -8.152 1.00 89.25 144 ASN A C 1
ATOM 1186 O O . ASN A 1 144 ? -17.874 5.633 -7.066 1.00 89.25 144 ASN A O 1
ATOM 1190 N N . LYS A 1 145 ? -17.378 4.513 -8.944 1.00 89.81 145 LYS A N 1
ATOM 1191 C CA . LYS A 1 145 ? -18.058 3.270 -8.558 1.00 89.81 145 LYS A CA 1
ATOM 1192 C C . LYS A 1 145 ? -17.097 2.353 -7.812 1.00 89.81 145 LYS A C 1
ATOM 1194 O O . LYS A 1 145 ? -16.193 1.786 -8.427 1.00 89.81 145 LYS A O 1
ATOM 1199 N N . TRP A 1 146 ? -17.287 2.231 -6.505 1.00 90.81 146 TRP A N 1
ATOM 1200 C CA . TRP A 1 146 ? -16.421 1.454 -5.612 1.00 90.81 146 TRP A CA 1
ATOM 1201 C C . TRP A 1 146 ? -16.976 0.068 -5.284 1.00 90.81 146 TRP A C 1
ATOM 1203 O O . TRP A 1 146 ? -16.259 -0.760 -4.730 1.00 90.81 146 TRP A O 1
ATOM 1213 N N . GLU A 1 147 ? -18.215 -0.222 -5.679 1.00 90.38 147 GLU A N 1
ATOM 1214 C CA . GLU A 1 147 ? -18.872 -1.509 -5.446 1.00 90.38 147 GLU A CA 1
ATOM 1215 C C . GLU A 1 147 ? -18.047 -2.694 -5.984 1.00 90.38 147 GLU A C 1
ATOM 1217 O O . GLU A 1 147 ? -17.836 -3.641 -5.228 1.00 90.38 147 GLU A O 1
ATOM 1222 N N . PRO A 1 148 ? -17.464 -2.644 -7.204 1.00 92.25 148 PRO A N 1
ATOM 1223 C CA . PRO A 1 148 ? -16.639 -3.747 -7.702 1.00 92.25 148 PRO A CA 1
ATOM 1224 C C . PRO A 1 148 ? -15.339 -3.951 -6.913 1.00 92.25 148 PRO A C 1
ATOM 1226 O O . PRO A 1 148 ? -14.801 -5.054 -6.884 1.00 92.25 148 PRO A O 1
ATOM 1229 N N . VAL A 1 149 ? -14.807 -2.891 -6.293 1.00 93.56 149 VAL A N 1
ATOM 1230 C CA . VAL A 1 149 ? -13.628 -3.001 -5.420 1.00 93.56 149 VAL A CA 1
ATOM 1231 C C . VAL A 1 149 ? -14.027 -3.668 -4.113 1.00 93.56 149 VAL A C 1
ATOM 1233 O O . VAL A 1 149 ? -13.350 -4.590 -3.668 1.00 93.56 149 VAL A O 1
ATOM 1236 N N . LEU A 1 150 ? -15.149 -3.239 -3.532 1.00 93.19 150 LEU A N 1
ATOM 1237 C CA . LEU A 1 150 ? -15.680 -3.778 -2.285 1.00 93.19 150 LEU A CA 1
ATOM 1238 C C . LEU A 1 150 ? -16.010 -5.278 -2.391 1.00 93.19 150 LEU A C 1
ATOM 1240 O O . LEU A 1 150 ? -15.726 -6.020 -1.458 1.00 93.19 150 LEU A O 1
ATOM 1244 N N . GLU A 1 151 ? -16.530 -5.748 -3.530 1.00 92.25 151 GLU A N 1
ATOM 1245 C CA . GLU A 1 151 ? -16.819 -7.175 -3.778 1.00 92.25 151 GLU A CA 1
ATOM 1246 C C . GLU A 1 151 ? -15.585 -8.088 -3.678 1.00 92.25 151 GLU A C 1
ATOM 1248 O O . GLU A 1 151 ? -15.703 -9.275 -3.366 1.00 92.25 151 GLU A O 1
ATOM 1253 N N . HIS A 1 152 ? -14.398 -7.548 -3.952 1.00 92.88 152 HIS A N 1
ATOM 1254 C CA . HIS A 1 152 ? -13.128 -8.275 -3.906 1.00 92.88 152 HIS A CA 1
ATOM 1255 C C . HIS A 1 152 ? -12.233 -7.838 -2.744 1.00 92.88 152 HIS A C 1
ATOM 1257 O O . HIS A 1 152 ? -11.101 -8.311 -2.621 1.00 92.88 152 HIS A O 1
ATOM 1263 N N . ALA A 1 153 ? -12.734 -6.939 -1.901 1.00 95.38 153 ALA A N 1
ATOM 1264 C CA . ALA A 1 153 ? -12.014 -6.412 -0.768 1.00 95.38 153 ALA A CA 1
ATOM 1265 C C . ALA A 1 153 ? -12.018 -7.398 0.400 1.00 95.38 153 ALA A C 1
ATOM 1267 O O . ALA A 1 153 ? -13.014 -8.058 0.697 1.00 95.38 153 ALA A O 1
ATOM 1268 N N . GLN A 1 154 ? -10.903 -7.449 1.115 1.00 96.56 154 GLN A N 1
ATOM 1269 C CA . GLN A 1 154 ? -10.794 -8.176 2.367 1.00 96.56 154 GLN A CA 1
ATOM 1270 C C . GLN A 1 154 ? -10.926 -7.201 3.533 1.00 96.56 154 GLN A C 1
ATOM 1272 O O . GLN A 1 154 ? -10.193 -6.221 3.596 1.00 96.56 154 GLN A O 1
ATOM 1277 N N . LEU A 1 155 ? -11.855 -7.451 4.455 1.00 96.38 155 LEU A N 1
ATOM 1278 C CA . LEU A 1 155 ? -11.952 -6.675 5.692 1.00 96.38 155 LEU A CA 1
ATOM 1279 C C . LEU A 1 155 ? -10.736 -6.984 6.570 1.00 96.38 155 LEU A C 1
ATOM 1281 O O . LEU A 1 155 ? -10.482 -8.152 6.865 1.00 96.38 155 LEU A O 1
ATOM 1285 N N . ILE A 1 156 ? -9.994 -5.951 6.968 1.00 96.81 156 ILE A N 1
ATOM 1286 C CA . ILE A 1 156 ? -8.769 -6.103 7.772 1.00 96.81 156 ILE A CA 1
ATOM 1287 C C . ILE A 1 156 ? -8.836 -5.382 9.117 1.00 96.81 156 ILE A C 1
ATOM 1289 O O . ILE A 1 156 ? -8.003 -5.630 9.986 1.00 96.81 156 ILE A O 1
ATOM 1293 N N . TRP A 1 157 ? -9.822 -4.504 9.291 1.00 96.81 157 TRP A N 1
ATOM 1294 C CA . TRP A 1 157 ? -10.136 -3.855 10.555 1.00 96.81 157 TRP A CA 1
ATOM 1295 C C . TRP A 1 157 ? -11.579 -3.354 10.539 1.00 96.81 157 TRP A C 1
ATOM 1297 O O . TRP A 1 157 ? -12.060 -2.876 9.510 1.00 96.81 157 TRP A O 1
ATOM 1307 N N . GLU A 1 158 ? -12.248 -3.449 11.679 1.00 95.19 158 GLU A N 1
ATOM 1308 C CA . GLU A 1 158 ? -13.586 -2.920 11.926 1.00 95.19 158 GLU A CA 1
ATOM 1309 C C . GLU A 1 158 ? -13.649 -2.412 13.367 1.00 95.19 158 GLU A C 1
ATOM 1311 O O . GLU A 1 158 ? -12.988 -2.969 14.252 1.00 95.19 158 GLU A O 1
ATOM 1316 N N . LYS A 1 159 ? -14.413 -1.339 13.559 1.00 90.44 159 LYS A N 1
ATOM 1317 C CA . LYS A 1 159 ? -14.624 -0.665 14.838 1.00 90.44 159 LYS A CA 1
ATOM 1318 C C . LYS A 1 159 ? -15.501 -1.444 15.819 1.00 90.44 159 LYS A C 1
ATOM 1320 O O . LYS A 1 159 ? -16.501 -2.054 15.381 1.00 90.44 159 LYS A O 1
#

Radius of gyration: 24.32 Å; chains: 1; bounding box: 65×22×78 Å

Secondary structure (DSSP, 8-state):
-HHHHHHHHHHHHHHHHHHHHHHHHHHHHHHHHHHH--EEPPP-TTTEEEEE-TTSEEEEEE-SS--SEEEEPPPEEEEETTEEEEEEEEEEEE-HHHHHHHHHH--SPPP-GGGGEEEEEETTT-SEEEE----HHHHHHTTS--HHHHTTPEEEEE-

Sequence (159 aa):
MQGLSKKWRSKNRMIAGISVLLTSLILFGIFYFIFYFDRLIPYSDSLIKIEKQENGYLSAHYYGDNYFSISATEPMSVIVDGQEKKAVFLHYTKTFATAHSKQFFQNEGSRDEKDFIFSLDDEQEIDVVYYADFDAIKIFNQGNKWEPVLEHAQLIWEK

pLDDT: mean 86.93, std 13.6, range [44.16, 97.81]

Foldseek 3Di:
DPPVVVVVVVVVVVVVVVVVVVVVVVVVVVVCQQQPVKDWDDDDPQAWAWDADPVQWIKIFGPDPFFDDKDKDAFDWDADPNDTFGEMEMTTIHGNCRVCVCVVPDPPDDDDRVVRIGIGGGPVSGFWYWYWDDDQVVCVVVVVDCVVGVVRIDTRDGD